Protein AF-A0A2D6XBJ0-F1 (afdb_monomer)

Secondary structure (DSSP, 8-state):
--EEEEE-TTT--EEEEE--STTTTS--B-TTT-PBPEE---------------EEETTTTEEE-HHHHHHHHHHTTPPPTT-S-GGG-PPPP-----SSTT--

Radius of gyration: 28.05 Å; Cα contacts (8 Å, |Δi|>4): 100; chains: 1; bounding box: 62×60×59 Å

Solvent-accessible surface area (backbone atoms only — 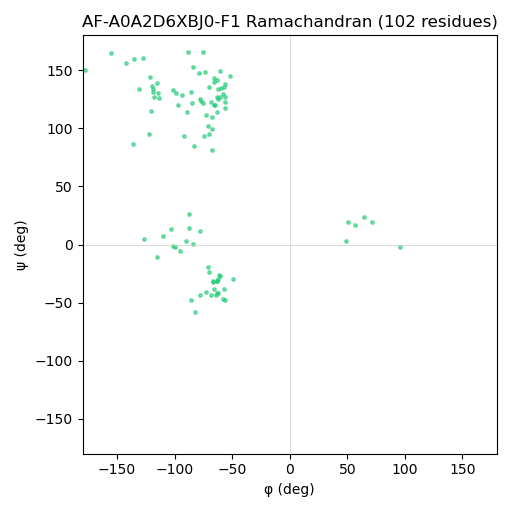not comparable to full-atom values): 7024 Å² total; per-residue (Å²): 123,56,60,40,35,34,35,28,86,87,79,68,47,76,49,78,45,77,42,55,82,88,52,68,81,57,88,48,60,37,90,89,75,65,43,76,35,45,77,71,59,57,81,77,86,74,79,73,78,73,82,77,67,67,41,75,39,82,94,75,75,44,76,40,30,67,68,55,50,51,54,51,35,50,75,72,68,52,74,62,90,87,72,64,60,74,90,76,58,75,76,78,82,80,79,75,85,85,70,78,87,85,76,130

Mean predicted aligned error: 16.83 Å

pLDDT: mean 78.91, std 12.62, range [49.91, 94.88]

Nearest PDB structures (foldseek):
  4af1-assembly1_A  TM=8.146E-01  e=9.939E-01  Halobacterium salinarum R1
  8r6p-assembly1_J  TM=4.063E-01  e=2.351E+00  Mycolicibacterium smegmatis MC2 155
  8slg-assembly1_B  TM=3.918E-01  e=6.291E+00  Mycolicibacterium thermoresistibile A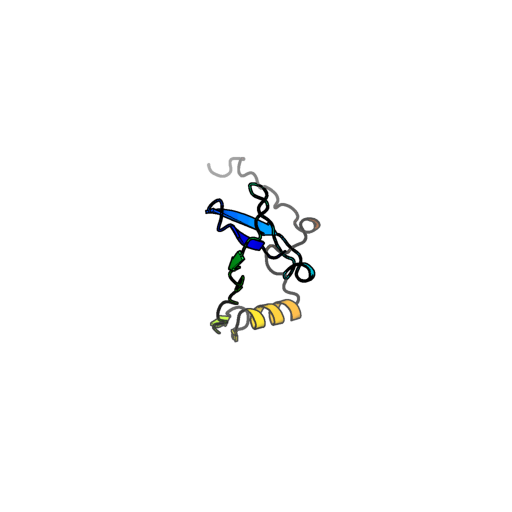TCC 19527

Foldseek 3Di:
DFKWWWADPPVRDIDIDDDDPVCPPPWDADPPPRDTTDTDDGPPPPPPPPDFDWDQDPVVRDTDTPVVVVVVCVVVVNDDPPPDDPVPDDDPPPPDPPDDPPDD

Structure (mmCIF, N/CA/C/O backbone):
data_AF-A0A2D6XBJ0-F1
#
_entry.id   AF-A0A2D6XBJ0-F1
#
loop_
_atom_site.group_PDB
_atom_site.id
_atom_site.type_symbol
_atom_site.label_atom_id
_atom_site.label_alt_id
_atom_site.label_comp_id
_atom_site.label_asym_id
_atom_site.label_entity_id
_atom_site.label_seq_id
_atom_site.pdbx_PDB_ins_code
_atom_site.Cartn_x
_atom_site.Cartn_y
_atom_site.Cartn_z
_atom_site.occupancy
_atom_site.B_iso_or_equiv
_atom_site.auth_seq_id
_atom_site.auth_comp_id
_atom_site.auth_asym_id
_atom_site.auth_atom_id
_atom_site.pdbx_PDB_model_num
ATOM 1 N N . MET A 1 1 ? -1.119 -4.568 -9.592 1.00 69.75 1 MET A N 1
ATOM 2 C CA . MET A 1 1 ? -0.103 -5.438 -10.227 1.00 69.75 1 MET A CA 1
ATOM 3 C C . MET A 1 1 ? 1.262 -4.799 -10.013 1.00 69.75 1 MET A C 1
ATOM 5 O O . MET A 1 1 ? 1.315 -3.575 -10.059 1.00 69.75 1 MET A O 1
ATOM 9 N N . PRO A 1 2 ? 2.318 -5.569 -9.707 1.00 80.31 2 PRO A N 1
ATOM 10 C CA . PRO A 1 2 ? 3.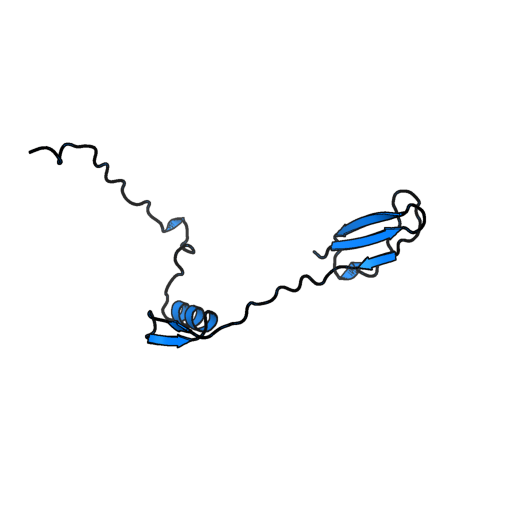651 -5.017 -9.475 1.00 80.31 2 PRO A CA 1
ATOM 11 C C . PRO A 1 2 ? 4.245 -4.395 -10.746 1.00 80.31 2 PRO A C 1
ATOM 13 O O . PRO A 1 2 ? 4.064 -4.909 -11.852 1.00 80.31 2 PRO A O 1
ATOM 16 N N . VAL A 1 3 ? 4.967 -3.291 -10.560 1.00 84.81 3 VAL A N 1
ATOM 17 C CA . VAL A 1 3 ? 5.719 -2.595 -11.611 1.00 84.81 3 VAL A CA 1
ATOM 18 C C . VAL A 1 3 ? 7.193 -2.970 -11.483 1.00 84.81 3 VAL A C 1
ATOM 20 O O . VAL A 1 3 ? 7.751 -2.961 -10.384 1.00 84.81 3 VAL A O 1
ATOM 23 N N . TYR A 1 4 ? 7.815 -3.317 -12.605 1.00 85.19 4 TYR A N 1
ATOM 24 C CA . TYR A 1 4 ? 9.217 -3.706 -12.695 1.00 85.19 4 TYR A CA 1
ATOM 25 C C . TYR A 1 4 ? 9.977 -2.744 -13.606 1.00 85.19 4 TYR A C 1
ATOM 27 O O . TYR A 1 4 ? 9.556 -2.502 -14.736 1.00 85.19 4 TYR A O 1
ATOM 35 N N . GLU A 1 5 ? 11.127 -2.261 -13.134 1.00 88.69 5 GLU A N 1
ATOM 36 C CA . GLU A 1 5 ? 12.045 -1.433 -13.917 1.00 88.69 5 GLU A CA 1
ATOM 37 C C . GLU A 1 5 ? 13.123 -2.303 -14.584 1.00 88.69 5 GLU A C 1
ATOM 39 O O . GLU A 1 5 ? 13.814 -3.104 -13.933 1.00 88.69 5 GLU A O 1
ATOM 44 N N . PHE A 1 6 ? 13.301 -2.127 -15.891 1.00 89.81 6 PHE A N 1
ATOM 45 C CA . PHE A 1 6 ? 14.331 -2.785 -16.679 1.00 89.81 6 PHE A CA 1
ATOM 46 C C . PHE A 1 6 ? 15.267 -1.769 -17.323 1.00 89.81 6 PHE A C 1
ATOM 48 O O . PHE A 1 6 ? 14.843 -0.784 -17.914 1.00 89.81 6 PHE A O 1
ATOM 55 N N . TYR A 1 7 ? 16.563 -2.064 -17.267 1.00 89.19 7 TYR A N 1
ATOM 56 C CA . TYR A 1 7 ? 17.608 -1.236 -17.852 1.00 89.19 7 TYR A CA 1
ATOM 57 C C . TYR A 1 7 ? 18.313 -1.964 -18.996 1.00 89.19 7 TYR A C 1
ATOM 59 O O . TYR A 1 7 ? 18.764 -3.109 -18.845 1.00 89.19 7 TYR A O 1
ATOM 67 N N . CYS A 1 8 ? 18.441 -1.287 -20.135 1.00 90.69 8 CYS A N 1
ATOM 68 C CA . CYS A 1 8 ? 19.181 -1.779 -21.287 1.00 90.69 8 CYS A CA 1
ATOM 69 C C . CYS A 1 8 ? 20.603 -1.206 -21.322 1.00 90.69 8 CYS A C 1
ATOM 71 O O . CYS A 1 8 ? 20.801 -0.005 -21.475 1.00 90.69 8 CYS A O 1
ATOM 73 N N . LYS A 1 9 ? 21.618 -2.078 -21.288 1.00 87.62 9 LYS A N 1
ATOM 74 C CA . LYS A 1 9 ? 23.036 -1.668 -21.342 1.00 87.62 9 LYS A CA 1
ATOM 75 C C . LYS A 1 9 ? 23.500 -1.144 -22.707 1.00 87.62 9 LYS A C 1
ATOM 77 O O . LYS A 1 9 ? 24.553 -0.525 -22.775 1.00 87.62 9 LYS A O 1
ATOM 82 N N . LYS A 1 10 ? 22.781 -1.447 -23.797 1.00 89.00 10 LYS A N 1
ATOM 83 C CA . LYS A 1 10 ? 23.193 -1.039 -25.154 1.00 89.00 10 LYS A CA 1
ATOM 84 C C . LYS A 1 10 ? 22.719 0.367 -25.510 1.00 89.00 10 LYS A C 1
ATOM 86 O O . LYS A 1 10 ? 23.505 1.150 -26.021 1.00 89.00 10 LYS A O 1
ATOM 91 N N . CYS A 1 11 ? 21.447 0.670 -25.256 1.00 90.12 11 CYS A N 1
ATOM 92 C CA . CYS A 1 11 ? 20.851 1.971 -25.573 1.00 90.12 11 CYS A CA 1
ATOM 93 C C . CYS A 1 11 ? 20.713 2.891 -24.352 1.00 90.12 11 CYS A C 1
ATOM 95 O O . CYS A 1 11 ? 20.246 4.013 -24.499 1.00 90.12 11 CYS A O 1
ATOM 97 N N . ASN A 1 12 ? 21.101 2.434 -23.155 1.00 85.00 12 ASN A N 1
ATOM 98 C CA . ASN A 1 12 ? 20.922 3.149 -21.887 1.00 85.00 12 ASN A CA 1
ATOM 99 C C . ASN A 1 12 ? 19.465 3.529 -21.564 1.00 85.00 12 ASN A C 1
ATOM 101 O O . ASN A 1 12 ? 19.236 4.347 -20.676 1.00 85.00 12 ASN A O 1
ATOM 105 N N . ALA A 1 13 ? 18.490 2.914 -22.238 1.00 85.25 13 ALA A N 1
ATOM 106 C CA . ALA A 1 13 ? 17.077 3.123 -21.967 1.00 85.25 13 ALA A CA 1
ATOM 107 C C . ALA A 1 13 ? 16.646 2.435 -20.664 1.00 85.25 13 ALA A C 1
ATOM 109 O O . ALA A 1 13 ? 17.174 1.379 -20.283 1.00 85.25 13 ALA A O 1
ATOM 110 N N . ILE A 1 14 ? 15.665 3.048 -20.009 1.00 88.25 14 ILE A N 1
ATOM 111 C CA . ILE A 1 14 ? 14.966 2.525 -18.839 1.00 88.25 14 ILE A CA 1
ATOM 112 C C . ILE A 1 14 ? 13.504 2.365 -19.240 1.00 88.25 14 ILE A C 1
ATOM 114 O O . ILE A 1 14 ? 12.907 3.318 -19.730 1.00 88.25 14 ILE A O 1
ATOM 118 N N . ASP A 1 15 ? 12.961 1.170 -19.028 1.00 88.75 15 ASP A N 1
ATOM 119 C CA . ASP A 1 15 ? 11.554 0.854 -19.264 1.00 88.75 15 ASP A CA 1
ATOM 120 C C . ASP A 1 15 ? 10.896 0.356 -17.983 1.00 88.75 15 ASP A C 1
ATOM 122 O O . ASP A 1 15 ? 11.487 -0.407 -17.211 1.00 88.75 15 ASP A O 1
ATOM 126 N N . GLU A 1 16 ? 9.631 0.725 -17.812 1.00 88.31 16 GLU A N 1
ATOM 127 C CA . GLU A 1 16 ? 8.782 0.282 -16.713 1.00 88.31 16 GLU A CA 1
ATOM 128 C C . GLU A 1 16 ? 7.646 -0.583 -17.252 1.00 88.31 16 GLU A C 1
ATOM 130 O O . GLU A 1 16 ? 6.907 -0.183 -18.152 1.00 88.31 16 GLU A O 1
ATOM 135 N N . ILE A 1 17 ? 7.498 -1.793 -16.708 1.00 87.62 17 ILE A N 1
ATOM 136 C CA . ILE A 1 17 ? 6.461 -2.733 -17.142 1.00 87.62 17 ILE A CA 1
ATOM 137 C C . ILE A 1 17 ? 5.711 -3.279 -15.945 1.00 87.62 17 ILE A C 1
ATOM 139 O O . ILE A 1 17 ? 6.293 -3.743 -14.965 1.00 87.62 17 ILE A O 1
ATOM 143 N N . THR A 1 18 ? 4.390 -3.289 -16.074 1.00 87.31 18 THR A N 1
ATOM 144 C CA . THR A 1 18 ? 3.506 -3.958 -15.128 1.00 87.31 18 THR A CA 1
ATOM 145 C C . THR A 1 18 ? 3.401 -5.433 -15.508 1.00 87.31 18 THR A C 1
ATOM 147 O O . THR A 1 18 ? 2.998 -5.746 -16.625 1.00 87.31 18 THR A O 1
ATOM 150 N N . ARG A 1 19 ? 3.763 -6.344 -14.599 1.00 86.50 19 ARG A N 1
ATOM 151 C CA . ARG A 1 19 ? 3.652 -7.799 -14.817 1.00 86.50 19 ARG A CA 1
ATOM 152 C C . ARG A 1 19 ? 2.887 -8.465 -13.685 1.00 86.50 19 ARG A C 1
ATOM 154 O O . ARG A 1 19 ? 2.755 -7.902 -12.599 1.00 86.50 19 ARG A O 1
ATOM 161 N N . THR A 1 20 ? 2.375 -9.665 -13.927 1.00 86.81 20 THR A N 1
ATOM 162 C CA . THR A 1 20 ? 1.878 -10.522 -12.843 1.00 86.81 20 THR A CA 1
ATOM 163 C C . THR A 1 20 ? 3.053 -11.138 -12.073 1.00 86.81 20 THR A C 1
ATOM 165 O O . THR A 1 20 ? 4.202 -11.107 -12.523 1.00 86.81 20 THR A O 1
ATOM 168 N N . MET A 1 21 ? 2.780 -11.703 -10.893 1.00 81.12 21 MET A N 1
ATOM 169 C CA . MET A 1 21 ? 3.811 -12.393 -10.106 1.00 81.12 21 MET A CA 1
ATOM 170 C C . MET A 1 21 ? 4.373 -13.620 -10.838 1.00 81.12 21 MET A C 1
ATOM 172 O O . MET A 1 21 ? 5.564 -13.898 -10.715 1.00 81.12 21 MET A O 1
ATOM 176 N N . ASP A 1 22 ? 3.562 -14.297 -11.651 1.00 87.00 22 ASP A N 1
ATOM 177 C CA . ASP A 1 22 ? 3.981 -15.468 -12.432 1.00 87.00 22 ASP A CA 1
ATOM 178 C C . ASP A 1 22 ? 5.007 -15.095 -13.519 1.00 87.00 22 ASP A C 1
ATOM 180 O O . ASP A 1 22 ? 5.940 -15.843 -13.804 1.00 87.00 22 ASP A O 1
ATOM 184 N N . GLU A 1 23 ? 4.905 -13.884 -14.072 1.00 84.88 23 GLU A N 1
ATOM 185 C CA . GLU A 1 23 ? 5.777 -13.369 -15.136 1.00 84.88 23 GLU A CA 1
ATOM 186 C C . GLU A 1 23 ? 7.018 -12.625 -14.606 1.00 84.88 23 GLU A C 1
ATOM 188 O O . GLU A 1 23 ? 7.818 -12.080 -15.382 1.00 84.88 23 GLU A O 1
ATOM 193 N N . CYS A 1 24 ? 7.212 -12.584 -13.283 1.00 82.31 24 CYS A N 1
ATOM 194 C CA . CYS A 1 24 ? 8.266 -11.783 -12.6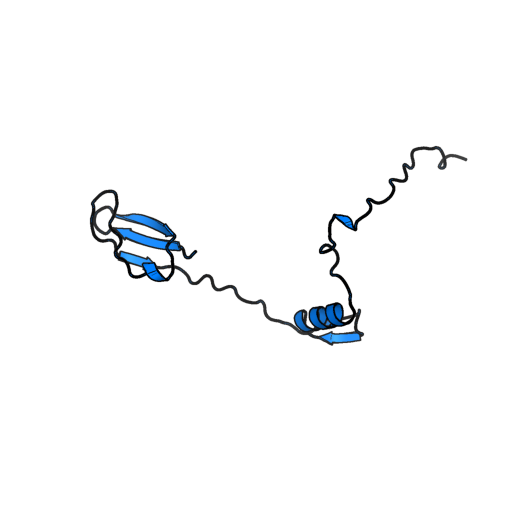56 1.00 82.31 24 CYS A CA 1
ATOM 195 C C . CYS A 1 24 ? 9.686 -12.193 -13.089 1.00 82.31 24 CYS A C 1
ATOM 197 O O . CYS A 1 24 ? 10.603 -11.365 -13.082 1.00 82.31 24 CYS A O 1
ATOM 199 N N . ASN A 1 25 ? 9.860 -13.458 -13.486 1.00 83.44 25 ASN A N 1
ATOM 200 C CA . ASN A 1 25 ? 11.135 -14.045 -13.897 1.00 83.44 25 ASN A CA 1
ATOM 201 C C . ASN A 1 25 ? 11.310 -14.117 -15.420 1.00 83.44 25 ASN A C 1
ATOM 203 O O . ASN A 1 25 ? 12.366 -14.541 -15.892 1.00 83.44 25 ASN A O 1
ATOM 207 N N . HIS A 1 26 ? 10.310 -13.702 -16.204 1.00 89.06 26 HIS A N 1
ATOM 208 C CA . HIS A 1 26 ? 10.432 -13.708 -17.658 1.00 89.06 26 HIS A CA 1
ATOM 209 C C . HIS A 1 26 ? 11.504 -12.706 -18.117 1.00 89.06 26 HIS A C 1
ATOM 211 O O . HIS A 1 26 ? 11.590 -11.596 -17.579 1.00 89.06 26 HIS A O 1
ATOM 217 N N . PRO A 1 27 ? 12.326 -13.047 -19.124 1.00 87.69 27 PRO A N 1
ATOM 218 C CA . PRO A 1 27 ? 13.276 -12.097 -19.683 1.00 87.69 27 PRO A CA 1
ATOM 219 C C . PRO A 1 27 ? 12.543 -10.879 -20.263 1.00 87.69 27 PRO A C 1
ATOM 221 O O . PRO A 1 27 ? 11.406 -10.968 -20.728 1.00 87.69 27 PRO A O 1
ATOM 224 N N . TYR A 1 28 ? 13.194 -9.721 -20.217 1.00 89.62 28 TYR A N 1
ATOM 225 C CA . TYR A 1 28 ? 12.744 -8.526 -20.923 1.00 89.62 28 TYR A CA 1
ATOM 226 C C . TYR A 1 28 ? 13.770 -8.144 -21.984 1.00 89.62 28 TYR A C 1
ATOM 228 O O . TYR A 1 28 ? 14.980 -8.223 -21.744 1.00 89.62 28 TYR A O 1
ATOM 236 N N . TYR A 1 29 ? 13.276 -7.743 -23.149 1.00 91.56 29 TYR A N 1
ATOM 237 C CA . TYR A 1 29 ? 14.080 -7.314 -24.281 1.00 91.56 29 TYR A CA 1
ATOM 238 C C . TYR A 1 29 ? 13.727 -5.872 -24.605 1.00 91.56 29 TYR A C 1
ATOM 240 O O . TYR A 1 29 ? 12.553 -5.524 -24.661 1.00 91.56 29 TYR A O 1
ATOM 248 N N . CYS A 1 30 ? 14.748 -5.048 -24.818 1.00 88.75 30 CYS A N 1
ATOM 249 C CA . CYS A 1 30 ? 14.559 -3.646 -25.157 1.00 88.75 30 CYS A CA 1
ATOM 250 C C . CYS A 1 30 ? 13.808 -3.508 -26.497 1.00 88.75 30 CYS A C 1
ATOM 252 O O . CYS A 1 30 ? 14.208 -4.175 -27.457 1.00 88.75 30 CYS A O 1
ATOM 254 N N . PRO A 1 31 ? 12.787 -2.641 -26.603 1.00 88.31 31 PRO A N 1
ATOM 255 C CA . PRO A 1 31 ? 12.065 -2.415 -27.854 1.00 88.31 31 PRO A CA 1
ATOM 256 C C . PRO A 1 31 ? 12.943 -1.755 -28.925 1.00 88.31 31 PRO A C 1
ATOM 258 O O . PRO A 1 31 ? 12.793 -2.062 -30.100 1.00 88.31 31 PRO A O 1
ATOM 261 N N . GLU A 1 32 ? 13.908 -0.923 -28.521 1.00 87.75 32 GLU A N 1
ATOM 262 C CA . GLU A 1 32 ? 14.767 -0.163 -29.441 1.00 87.75 32 GLU A CA 1
ATOM 263 C C . GLU A 1 32 ? 15.881 -1.009 -30.069 1.00 87.75 32 GLU A C 1
ATOM 265 O O . GLU A 1 32 ? 16.187 -0.896 -31.252 1.00 87.75 32 GLU A O 1
ATOM 270 N N . CYS A 1 33 ? 16.545 -1.849 -29.270 1.00 89.25 33 CYS A N 1
ATOM 271 C CA . CYS A 1 33 ? 17.763 -2.539 -29.709 1.00 89.25 33 CYS A CA 1
ATOM 272 C C . CYS A 1 33 ? 17.719 -4.062 -29.538 1.00 89.25 33 CYS A C 1
ATOM 274 O O . CYS A 1 33 ? 18.751 -4.722 -29.696 1.00 89.25 33 CYS A O 1
ATOM 276 N N . HIS A 1 34 ? 16.572 -4.609 -29.119 1.00 89.19 34 HIS A N 1
ATOM 277 C CA . HIS A 1 34 ? 16.320 -6.037 -28.873 1.00 89.19 34 HIS A CA 1
ATOM 278 C C . HIS A 1 34 ? 17.354 -6.743 -27.983 1.00 89.19 34 HIS A C 1
ATOM 280 O O . HIS A 1 34 ? 17.469 -7.969 -27.965 1.00 89.19 34 HIS A O 1
ATOM 286 N N . ALA A 1 35 ? 18.124 -5.979 -27.209 1.00 88.56 35 ALA A N 1
ATOM 287 C CA . ALA A 1 35 ? 19.086 -6.535 -26.277 1.00 88.56 35 ALA A CA 1
ATOM 288 C C . ALA A 1 35 ? 18.364 -7.006 -25.017 1.00 88.56 35 ALA A C 1
ATOM 290 O O . ALA A 1 35 ? 17.374 -6.410 -24.593 1.00 88.56 35 ALA A O 1
ATOM 291 N N . LYS A 1 36 ? 18.891 -8.064 -24.396 1.00 88.44 36 LYS A N 1
ATOM 292 C CA . LYS A 1 36 ? 18.399 -8.544 -23.106 1.00 88.44 36 LYS A CA 1
ATOM 293 C C . LYS A 1 36 ? 18.651 -7.479 -22.035 1.00 88.44 36 LYS A C 1
ATOM 295 O O . LYS A 1 36 ? 19.802 -7.116 -21.782 1.00 88.44 36 LYS A O 1
ATOM 300 N N . CYS A 1 37 ? 17.582 -7.004 -21.410 1.00 89.69 37 CYS A N 1
ATOM 301 C CA . CYS A 1 37 ? 17.640 -6.016 -20.341 1.00 89.69 37 CYS A CA 1
ATOM 302 C C . CYS A 1 37 ? 17.899 -6.677 -18.988 1.00 89.69 37 CYS A C 1
ATOM 304 O O . CYS A 1 37 ? 17.534 -7.830 -18.744 1.00 89.69 37 CYS A O 1
ATOM 306 N N . THR A 1 38 ? 18.507 -5.919 -18.080 1.00 86.00 38 THR A N 1
ATOM 307 C CA . THR A 1 38 ? 18.683 -6.314 -16.680 1.00 86.00 38 THR A CA 1
ATOM 308 C C . THR A 1 38 ? 17.606 -5.661 -15.826 1.00 86.00 38 THR A C 1
ATOM 310 O O . THR A 1 38 ? 17.408 -4.451 -15.921 1.00 86.00 38 THR A O 1
ATOM 313 N N . ARG A 1 39 ? 16.923 -6.445 -14.986 1.00 83.88 39 ARG A N 1
ATOM 314 C CA . ARG A 1 39 ? 15.963 -5.924 -14.002 1.00 83.88 39 ARG A CA 1
ATOM 315 C C . ARG A 1 39 ? 16.728 -5.091 -12.976 1.00 83.88 39 ARG A C 1
ATOM 317 O O . ARG A 1 39 ? 17.646 -5.622 -12.353 1.00 83.88 39 ARG A O 1
ATOM 324 N N . LYS A 1 40 ? 16.396 -3.806 -12.850 1.00 76.44 40 LYS A N 1
ATOM 325 C CA . LYS A 1 40 ? 17.165 -2.864 -12.030 1.00 76.44 40 LYS A CA 1
ATOM 326 C C . LYS A 1 40 ? 16.764 -2.980 -10.565 1.00 76.44 40 LYS A C 1
ATOM 328 O O . LYS A 1 40 ? 17.604 -3.326 -9.745 1.00 76.44 40 LYS A O 1
ATOM 333 N N . T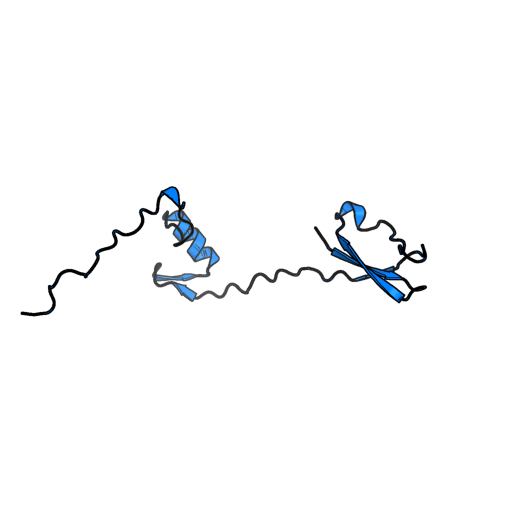YR A 1 41 ? 15.488 -2.776 -10.253 1.00 67.38 41 TYR A N 1
ATOM 334 C CA . TYR A 1 41 ? 14.916 -2.944 -8.919 1.00 67.38 41 TYR A CA 1
ATOM 335 C C . TYR A 1 41 ? 13.408 -2.673 -8.999 1.00 67.38 41 TYR A C 1
ATOM 337 O O . TYR A 1 41 ? 12.969 -1.878 -9.820 1.00 67.38 41 TYR A O 1
ATOM 345 N N . SER A 1 42 ? 12.610 -3.313 -8.152 1.00 58.59 42 SER A N 1
ATOM 346 C CA . SER A 1 42 ? 11.246 -2.870 -7.848 1.00 58.59 42 SER A CA 1
ATOM 347 C C . SER A 1 42 ? 11.231 -2.623 -6.342 1.00 58.59 42 SER A C 1
ATOM 349 O O . SER A 1 42 ? 11.461 -3.592 -5.607 1.00 58.59 42 SER A O 1
ATOM 351 N N . PRO A 1 43 ? 11.041 -1.386 -5.848 1.00 58.06 43 PRO A N 1
ATOM 352 C CA . PRO A 1 43 ? 10.946 -1.182 -4.413 1.00 58.06 43 PRO A CA 1
ATOM 353 C C . PRO A 1 43 ? 9.764 -2.005 -3.891 1.00 58.06 43 PRO A C 1
ATOM 355 O O . PRO A 1 43 ? 8.701 -1.999 -4.523 1.00 58.06 43 PRO A O 1
ATOM 358 N N . PRO A 1 44 ? 9.910 -2.742 -2.775 1.00 60.56 44 PRO A N 1
ATOM 359 C CA . PRO A 1 44 ? 8.737 -3.295 -2.125 1.00 60.56 44 PRO A CA 1
ATOM 360 C C . PRO A 1 44 ? 7.805 -2.121 -1.821 1.00 60.56 44 PRO A C 1
ATOM 362 O O . PRO A 1 44 ? 8.225 -1.131 -1.218 1.00 60.56 44 PRO A O 1
ATOM 365 N N . GLN A 1 45 ? 6.546 -2.205 -2.257 1.00 58.56 45 GLN A N 1
ATOM 366 C CA . GLN A 1 45 ? 5.505 -1.343 -1.708 1.00 58.56 45 GLN A CA 1
ATOM 367 C C . GLN A 1 45 ? 5.305 -1.766 -0.254 1.00 58.56 45 GLN A C 1
ATOM 369 O O . GLN A 1 45 ? 4.440 -2.575 0.074 1.00 58.56 45 GLN A O 1
ATOM 374 N N . THR A 1 46 ? 6.179 -1.281 0.620 1.00 59.09 46 THR A N 1
ATOM 375 C CA . THR A 1 46 ? 6.071 -1.495 2.054 1.00 59.09 46 THR A CA 1
ATOM 376 C C . THR A 1 46 ? 4.941 -0.595 2.526 1.00 59.09 46 THR A C 1
ATOM 378 O O . THR A 1 46 ? 5.143 0.589 2.782 1.00 59.09 46 THR A O 1
ATOM 381 N N . ILE A 1 47 ? 3.723 -1.132 2.583 1.00 62.69 47 ILE A N 1
ATOM 382 C CA . ILE A 1 47 ? 2.635 -0.488 3.315 1.00 62.69 47 ILE A CA 1
ATOM 383 C C . ILE A 1 47 ? 3.005 -0.639 4.787 1.00 62.69 47 ILE A C 1
ATOM 385 O O . ILE A 1 47 ? 2.789 -1.691 5.390 1.00 62.69 47 ILE A O 1
ATOM 389 N N . THR A 1 48 ? 3.638 0.381 5.358 1.00 64.81 48 THR A N 1
ATOM 390 C CA . THR A 1 48 ? 3.851 0.436 6.798 1.00 64.81 48 THR A CA 1
ATOM 391 C C . THR A 1 48 ? 2.482 0.609 7.442 1.00 64.81 48 THR A C 1
ATOM 393 O O . THR A 1 48 ? 1.829 1.641 7.297 1.00 64.81 48 THR A O 1
ATOM 396 N N . GLN A 1 49 ? 1.999 -0.429 8.126 1.00 61.38 49 GLN A N 1
ATOM 397 C CA . GLN A 1 49 ? 0.907 -0.232 9.068 1.00 61.38 49 GLN A CA 1
ATOM 398 C C . GLN A 1 49 ? 1.456 0.694 10.151 1.00 61.38 49 GLN A C 1
ATOM 400 O O . GLN A 1 49 ? 2.426 0.345 10.823 1.00 61.38 49 GLN A O 1
ATOM 405 N N . GLY A 1 50 ? 0.905 1.907 10.235 1.00 69.94 50 GLY A N 1
ATOM 406 C CA . GLY A 1 50 ? 1.276 2.866 11.270 1.00 69.94 50 GLY A CA 1
ATOM 407 C C . GLY A 1 50 ? 1.184 2.221 12.652 1.00 69.94 50 GLY A C 1
ATOM 408 O O . GLY A 1 50 ? 0.339 1.352 12.888 1.00 69.94 50 GLY A O 1
ATOM 409 N N . GLU A 1 51 ? 2.084 2.617 13.548 1.00 78.69 51 GLU A N 1
ATOM 410 C CA . GLU A 1 51 ? 2.134 2.084 14.905 1.00 78.69 51 GLU A CA 1
ATOM 411 C C . GLU A 1 51 ? 0.793 2.311 15.621 1.00 78.69 51 GLU A C 1
ATOM 413 O O . GLU A 1 51 ? 0.241 3.413 15.617 1.00 78.69 51 GLU A O 1
ATOM 418 N N . GLN A 1 52 ? 0.243 1.251 16.217 1.00 82.19 52 GLN A N 1
ATOM 419 C CA . GLN A 1 52 ? -1.027 1.309 16.938 1.00 82.19 52 GLN A CA 1
ATOM 420 C C . GLN A 1 52 ? -0.790 1.812 18.359 1.00 82.19 52 GLN A C 1
ATOM 422 O O . GLN A 1 52 ? -0.637 1.021 19.290 1.00 82.19 52 GLN A O 1
ATOM 427 N N . ILE A 1 53 ? -0.755 3.131 18.523 1.00 87.75 53 ILE A N 1
ATOM 428 C CA . ILE A 1 53 ? -0.529 3.748 19.829 1.00 87.75 53 ILE A CA 1
ATOM 429 C C . ILE A 1 53 ? -1.829 3.681 20.651 1.00 87.75 53 ILE A C 1
ATOM 431 O O . ILE A 1 53 ? -2.867 4.164 20.191 1.00 87.75 53 ILE A O 1
ATOM 435 N N . PRO A 1 54 ? -1.815 3.086 21.858 1.00 91.19 54 PRO A N 1
ATOM 436 C CA . PRO A 1 54 ? -2.980 3.081 22.730 1.00 91.19 54 PRO A CA 1
ATOM 437 C C . PRO A 1 54 ? -3.240 4.483 23.293 1.00 91.19 54 PRO A C 1
ATOM 439 O O . PRO A 1 54 ? -2.329 5.155 23.776 1.00 91.19 54 PRO A O 1
ATOM 442 N N . TYR A 1 55 ? -4.500 4.909 23.280 1.00 90.56 55 TYR A N 1
ATOM 443 C CA . TYR A 1 55 ? -4.948 6.186 23.833 1.00 90.56 55 TYR A CA 1
ATOM 444 C C . TYR A 1 55 ? -6.228 5.998 24.646 1.00 90.56 55 TYR A C 1
ATOM 446 O O . TYR A 1 55 ? -6.947 5.008 24.505 1.00 90.56 55 TYR A O 1
ATOM 454 N N . PHE A 1 56 ? -6.517 6.947 25.535 1.00 94.88 56 PHE A N 1
ATOM 455 C CA . PHE A 1 56 ? -7.779 6.957 26.267 1.00 94.88 56 PHE A CA 1
ATOM 456 C C . PHE A 1 56 ? -8.916 7.362 25.328 1.00 94.88 56 PHE A C 1
ATOM 458 O O . PHE A 1 56 ? -8.970 8.511 24.894 1.00 94.88 56 PHE A O 1
ATOM 465 N N . ASN A 1 57 ? -9.820 6.431 25.012 1.00 91.50 57 ASN A N 1
ATOM 466 C CA . ASN A 1 57 ? -10.960 6.712 24.147 1.00 91.50 57 ASN A CA 1
ATOM 467 C C . ASN A 1 57 ? -12.156 7.214 24.987 1.00 91.50 57 ASN A C 1
ATOM 469 O O . ASN A 1 57 ? -12.715 6.428 25.762 1.00 91.50 57 ASN A O 1
ATOM 473 N N . PRO A 1 58 ? -12.599 8.480 24.828 1.00 91.50 58 PRO A N 1
ATOM 474 C CA . PRO A 1 58 ? -13.683 9.049 25.632 1.00 91.50 58 PRO A CA 1
ATOM 475 C C . PRO A 1 58 ? -15.031 8.341 25.456 1.00 91.50 58 PRO A C 1
ATOM 477 O O . PRO A 1 58 ? -15.815 8.294 26.399 1.00 91.50 58 PRO A O 1
ATOM 480 N N . ALA A 1 59 ? -15.299 7.757 24.283 1.00 86.06 59 ALA A N 1
ATOM 481 C CA . ALA A 1 59 ? -16.566 7.075 24.006 1.00 86.06 59 ALA A CA 1
ATOM 482 C C . ALA A 1 59 ? -16.716 5.760 24.792 1.00 86.06 59 ALA A C 1
ATOM 484 O O . ALA A 1 59 ? -17.830 5.300 25.043 1.00 86.06 59 ALA A O 1
ATOM 485 N N . PHE A 1 60 ? -15.593 5.158 25.193 1.00 88.56 60 PHE A N 1
ATOM 486 C CA . PHE A 1 60 ? -15.556 3.882 25.909 1.00 88.56 60 PHE A CA 1
ATOM 487 C C . PHE A 1 60 ? -15.000 3.988 27.332 1.00 88.56 60 PHE A C 1
ATOM 489 O O . PHE A 1 60 ? -15.088 3.018 28.083 1.00 88.56 60 PHE A O 1
ATOM 496 N N . GLY A 1 61 ? -14.412 5.130 27.704 1.00 92.19 61 GLY A N 1
ATOM 497 C CA . GLY A 1 61 ? -13.863 5.370 29.040 1.00 92.19 61 GLY A CA 1
ATOM 498 C C . GLY A 1 61 ? -12.677 4.471 29.403 1.00 92.19 61 GLY A C 1
ATOM 499 O O . GLY A 1 61 ? -12.431 4.236 30.583 1.00 92.19 61 GLY A O 1
ATOM 500 N N . LYS A 1 62 ? -11.955 3.934 28.412 1.00 93.50 62 LYS A N 1
ATOM 501 C CA . LYS A 1 62 ? -10.809 3.038 28.625 1.00 93.50 62 LYS A CA 1
ATOM 502 C C . LYS A 1 62 ? -9.696 3.292 27.612 1.00 93.50 62 LYS A C 1
ATOM 504 O O . LYS A 1 62 ? -9.937 3.822 26.526 1.00 93.50 62 LYS A O 1
ATOM 509 N N . VAL A 1 63 ? -8.474 2.915 27.983 1.00 94.31 63 VAL A N 1
ATOM 510 C CA . VAL A 1 63 ? -7.299 3.000 27.107 1.00 94.31 63 VAL A CA 1
ATOM 511 C C . VAL A 1 63 ? -7.324 1.842 26.113 1.00 94.31 63 VAL A C 1
ATOM 513 O O . VAL A 1 63 ? -7.441 0.687 26.518 1.00 94.31 63 VAL A O 1
ATOM 516 N N . MET A 1 64 ? -7.245 2.154 24.823 1.00 93.12 64 MET A N 1
ATOM 517 C CA . MET A 1 64 ? -7.341 1.184 23.731 1.00 93.12 64 MET A CA 1
ATOM 518 C C . MET A 1 64 ? -6.642 1.683 22.465 1.00 93.12 64 MET A C 1
ATOM 520 O O . MET A 1 64 ? -6.358 2.872 22.340 1.00 93.12 64 MET A O 1
ATOM 524 N N . THR A 1 65 ? -6.383 0.784 21.514 1.00 92.25 65 THR A N 1
ATOM 525 C CA . THR A 1 65 ? -5.925 1.157 20.163 1.00 92.25 65 THR A CA 1
ATOM 526 C C . THR A 1 65 ? -7.098 1.418 19.216 1.00 92.25 65 THR A C 1
ATOM 528 O O . THR A 1 65 ? -8.226 0.994 19.477 1.00 92.25 65 THR A O 1
ATOM 531 N N . ASP A 1 66 ? -6.838 2.048 18.067 1.00 87.56 66 ASP A N 1
ATOM 532 C CA . ASP A 1 66 ? -7.867 2.292 17.046 1.00 87.56 66 ASP A CA 1
ATOM 533 C C . ASP A 1 66 ? -8.549 1.012 16.553 1.00 87.56 66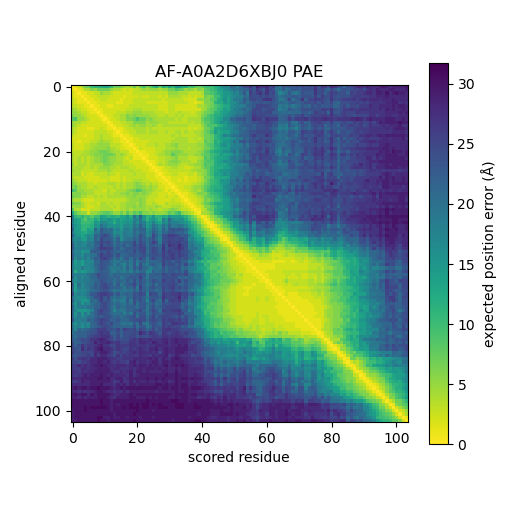 ASP A C 1
ATOM 535 O O . ASP A 1 66 ? -9.765 0.994 16.366 1.00 87.56 66 ASP A O 1
ATOM 539 N N . ASN A 1 67 ? -7.812 -0.091 16.386 1.00 88.31 67 ASN A N 1
ATOM 540 C CA . ASN A 1 67 ? -8.428 -1.355 15.968 1.00 88.31 67 ASN A CA 1
ATOM 541 C C . ASN A 1 67 ? -9.388 -1.901 17.027 1.00 88.31 67 ASN A C 1
ATOM 543 O O . ASN A 1 67 ? -10.439 -2.442 16.686 1.00 88.31 67 ASN A O 1
ATOM 547 N N . GLN A 1 68 ? -9.037 -1.756 18.307 1.00 91.12 68 GLN A N 1
ATOM 548 C CA . GLN A 1 68 ? -9.893 -2.172 19.416 1.00 91.12 68 GLN A CA 1
ATOM 549 C C . GLN A 1 68 ? -11.142 -1.290 19.498 1.00 91.12 68 GLN A C 1
ATOM 551 O O . GLN A 1 68 ? -12.247 -1.819 19.613 1.00 91.12 68 GLN A O 1
ATOM 556 N N . ALA A 1 69 ? -10.979 0.028 19.345 1.00 89.50 69 ALA A N 1
ATOM 557 C CA . ALA A 1 69 ? -12.086 0.978 19.290 1.00 89.50 69 ALA A CA 1
ATOM 558 C C . ALA A 1 69 ? -13.060 0.646 18.152 1.00 89.50 69 ALA A C 1
ATOM 560 O O . ALA A 1 69 ? -14.267 0.570 18.375 1.00 89.50 69 ALA A O 1
ATOM 561 N N . LYS A 1 70 ? -12.540 0.374 16.947 1.00 87.56 70 LYS A N 1
ATOM 562 C CA . LYS A 1 70 ? -13.344 -0.010 15.776 1.00 87.56 70 LYS A CA 1
ATOM 563 C C . LYS A 1 70 ? -14.072 -1.336 15.971 1.00 87.56 70 LYS A C 1
ATOM 565 O O . LYS A 1 70 ? -15.248 -1.445 15.630 1.00 87.56 70 LYS A O 1
ATOM 570 N N . ALA A 1 71 ? -13.400 -2.343 16.526 1.00 88.81 71 ALA A N 1
ATOM 571 C CA . ALA A 1 71 ? -14.014 -3.640 16.796 1.00 88.81 71 ALA A CA 1
ATOM 572 C C . ALA A 1 71 ? -15.159 -3.525 17.817 1.00 88.81 71 ALA A C 1
ATOM 574 O O . ALA A 1 71 ? -16.220 -4.117 17.624 1.00 88.81 71 ALA A O 1
ATOM 575 N N . GLU A 1 72 ? -14.971 -2.730 18.871 1.00 90.50 72 GLU A N 1
ATOM 576 C CA . GLU A 1 72 ? -15.987 -2.522 19.901 1.00 90.50 72 GLU A CA 1
ATOM 577 C C . GLU A 1 72 ? -17.149 -1.652 19.413 1.00 90.50 72 GLU A C 1
ATOM 579 O O . GLU A 1 72 ? -18.305 -1.986 19.670 1.00 90.50 72 GLU A O 1
ATOM 584 N N . ALA A 1 73 ? -16.865 -0.595 18.649 1.00 88.56 73 ALA A N 1
ATOM 585 C CA . ALA A 1 73 ? -17.882 0.210 17.976 1.00 88.56 73 ALA A CA 1
ATOM 586 C C . ALA A 1 73 ? -18.756 -0.672 17.072 1.00 88.56 73 ALA A C 1
ATOM 588 O O . ALA A 1 73 ? -19.981 -0.668 17.191 1.00 88.56 73 ALA A O 1
ATOM 589 N N . LYS A 1 74 ? -18.127 -1.524 16.254 1.00 86.62 74 LYS A N 1
ATOM 590 C CA . LYS A 1 74 ? -18.831 -2.471 15.385 1.00 86.62 74 LYS A CA 1
ATOM 591 C C . LYS A 1 74 ? -19.669 -3.481 16.175 1.00 86.62 74 LYS A C 1
ATOM 593 O O . LYS A 1 74 ? -20.800 -3.752 15.786 1.00 86.62 74 LYS A O 1
ATOM 598 N N . ALA A 1 75 ? -19.155 -4.012 17.288 1.00 88.19 75 ALA A N 1
ATOM 599 C CA . ALA A 1 75 ? -19.901 -4.928 18.158 1.00 88.19 75 ALA A CA 1
ATOM 600 C C . ALA A 1 75 ? -21.135 -4.269 18.800 1.00 88.19 75 ALA A C 1
ATOM 602 O O . ALA A 1 75 ? -22.144 -4.934 19.022 1.00 88.19 75 ALA A O 1
ATOM 603 N N . ARG A 1 76 ? -21.075 -2.958 19.059 1.00 87.88 76 ARG A N 1
ATOM 604 C CA . ARG A 1 76 ? -22.202 -2.151 19.553 1.00 87.88 76 ARG A CA 1
ATOM 605 C C . ARG A 1 76 ? -23.130 -1.649 18.440 1.00 87.88 76 ARG A C 1
ATOM 607 O O . ARG A 1 76 ? -24.094 -0.950 18.736 1.00 87.88 76 ARG A O 1
ATOM 614 N N . GLY A 1 77 ? -22.849 -1.986 17.180 1.00 83.44 77 GLY A N 1
ATOM 615 C CA . GLY A 1 77 ? -23.623 -1.533 16.023 1.00 83.44 77 GLY A CA 1
ATOM 616 C C . GLY A 1 77 ? -23.433 -0.052 15.691 1.00 83.44 77 GLY A C 1
ATOM 617 O O . GLY A 1 77 ? -24.276 0.530 15.017 1.00 83.44 77 GLY A O 1
ATOM 618 N N . TRP A 1 78 ? -22.358 0.576 16.169 1.00 81.50 78 TRP A N 1
ATOM 619 C CA . TRP A 1 78 ? -22.036 1.955 15.820 1.00 81.50 78 TRP A CA 1
ATOM 620 C C . TRP A 1 78 ? -21.480 1.992 14.397 1.00 81.50 78 TRP A C 1
ATOM 622 O O . TRP A 1 78 ? -20.497 1.319 14.081 1.00 81.50 78 TRP A O 1
ATOM 632 N N . ILE A 1 79 ? -22.141 2.760 13.536 1.00 68.69 79 ILE A N 1
ATOM 633 C CA . ILE A 1 79 ? -21.739 2.972 12.147 1.00 68.69 79 ILE A CA 1
ATOM 634 C C . ILE A 1 79 ? -20.720 4.115 12.133 1.00 68.69 79 ILE A C 1
ATOM 636 O O . ILE A 1 79 ? -20.932 5.148 12.769 1.00 68.69 79 ILE A O 1
ATOM 640 N N . GLU A 1 80 ? -19.585 3.920 11.457 1.00 66.75 80 GLU A N 1
ATOM 641 C CA . GLU A 1 80 ? -18.600 4.990 11.271 1.00 66.75 80 GLU A CA 1
ATOM 642 C C . GLU A 1 80 ? -19.236 6.125 10.454 1.00 66.75 80 GLU A C 1
ATOM 644 O O . GLU A 1 80 ? -19.771 5.890 9.368 1.00 66.75 80 GLU A O 1
ATOM 649 N N . VAL A 1 81 ? -19.172 7.354 10.976 1.00 65.31 81 VAL A N 1
ATOM 650 C CA . VAL A 1 81 ? -19.712 8.545 10.307 1.00 65.31 81 VAL A CA 1
ATOM 651 C C . VAL A 1 81 ? -19.080 8.671 8.917 1.00 65.31 81 VAL A C 1
ATOM 653 O O . VAL A 1 81 ? -17.857 8.735 8.798 1.00 65.31 81 VAL A O 1
ATOM 656 N N . GLY A 1 82 ? -19.910 8.702 7.868 1.00 59.72 82 GLY A N 1
ATOM 657 C CA . GLY A 1 82 ? -19.462 8.799 6.472 1.00 59.72 82 GLY A CA 1
ATOM 658 C C . GLY A 1 82 ? -19.345 7.468 5.723 1.00 59.72 82 GLY A C 1
ATOM 659 O O . GLY A 1 82 ? -19.059 7.485 4.529 1.00 59.72 82 GLY A O 1
ATOM 660 N N . ASN A 1 83 ? -19.608 6.335 6.382 1.00 62.44 83 ASN A N 1
ATOM 661 C CA . ASN A 1 83 ? -19.753 5.027 5.729 1.00 62.44 83 ASN A CA 1
ATOM 662 C C . ASN A 1 83 ? -21.228 4.593 5.602 1.00 62.44 83 ASN A C 1
ATOM 664 O O . ASN A 1 83 ? -21.532 3.427 5.338 1.00 62.44 83 ASN A O 1
ATOM 668 N N . ASP A 1 84 ? -22.150 5.533 5.822 1.00 65.25 84 ASP A N 1
ATOM 669 C CA . ASP A 1 84 ? -23.574 5.343 5.586 1.00 65.25 84 ASP A CA 1
ATOM 670 C C . ASP A 1 84 ? -23.822 5.089 4.095 1.00 65.25 84 ASP A C 1
ATOM 672 O O . ASP A 1 84 ? -23.209 5.710 3.220 1.00 65.25 84 ASP A O 1
ATOM 6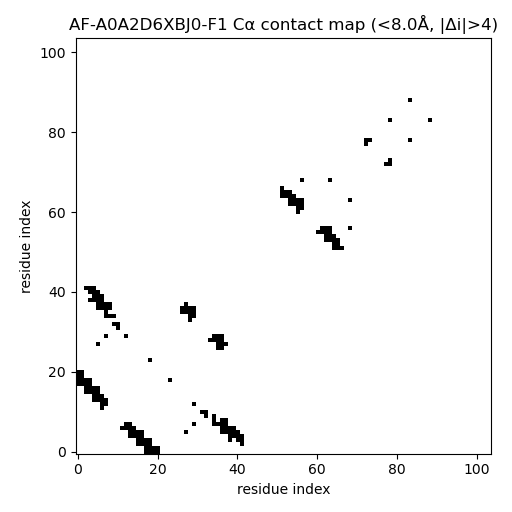76 N N . LYS A 1 85 ? -24.759 4.191 3.779 1.00 62.50 85 LYS A N 1
ATOM 677 C CA . LYS A 1 85 ? -25.252 4.077 2.405 1.00 62.50 85 LYS A CA 1
ATOM 678 C C . LYS A 1 85 ? -25.871 5.425 2.044 1.00 62.50 85 LYS A C 1
ATOM 680 O O . LYS A 1 85 ? -26.745 5.897 2.762 1.00 62.50 85 LYS A O 1
ATOM 685 N N . GLN A 1 86 ? -25.462 6.035 0.933 1.00 59.84 86 GLN A N 1
ATOM 686 C CA . GLN A 1 86 ? -26.036 7.310 0.467 1.00 59.84 86 GLN A CA 1
ATOM 687 C C . GLN A 1 86 ? -27.574 7.295 0.436 1.00 59.84 86 GLN A C 1
ATOM 689 O O . GLN A 1 86 ? -28.209 8.314 0.675 1.00 59.84 86 GLN A O 1
ATOM 694 N N . GLU A 1 87 ? -28.161 6.120 0.215 1.00 63.25 87 GLU A N 1
ATOM 695 C CA . GLU A 1 87 ? -29.602 5.859 0.218 1.00 63.25 87 GLU A CA 1
ATOM 696 C C . GLU A 1 87 ? -30.301 6.151 1.561 1.00 63.25 87 GLU A C 1
ATOM 698 O O . GLU A 1 87 ? -31.491 6.450 1.561 1.00 63.25 87 GLU A O 1
ATOM 703 N N . SER A 1 88 ? -29.600 6.078 2.701 1.00 58.91 88 SER A N 1
ATOM 704 C CA . SER A 1 88 ? -30.169 6.326 4.037 1.00 58.91 88 SER A CA 1
ATOM 705 C C . SER A 1 88 ? -29.969 7.753 4.547 1.00 58.91 88 SER A C 1
ATOM 707 O O . SER A 1 88 ? -30.486 8.098 5.608 1.00 58.91 88 SER A O 1
ATOM 709 N N . ILE A 1 89 ? -29.223 8.588 3.820 1.00 60.38 89 ILE A N 1
ATOM 710 C CA . ILE A 1 89 ? -28.979 9.978 4.203 1.00 60.38 89 ILE A CA 1
ATOM 711 C C . ILE A 1 89 ? -30.058 10.837 3.544 1.00 60.38 89 ILE A C 1
ATOM 713 O O . ILE A 1 89 ? -29.913 11.278 2.404 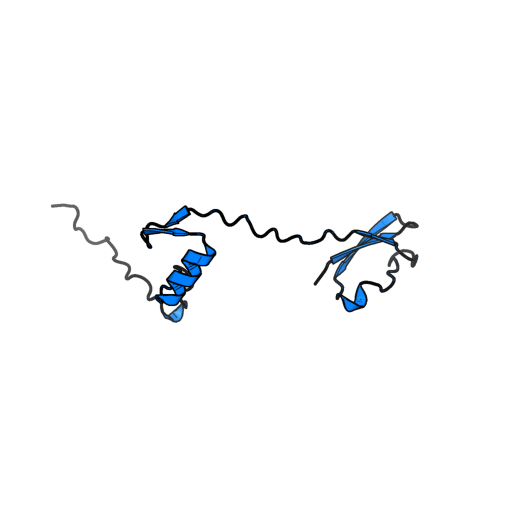1.00 60.38 89 ILE A O 1
ATOM 717 N N . SER A 1 90 ? -31.157 11.095 4.254 1.00 63.00 90 SER A N 1
ATOM 718 C CA . SER A 1 90 ? -32.073 12.158 3.840 1.00 63.00 90 SER A CA 1
ATOM 719 C C . SER A 1 90 ? -31.315 13.491 3.893 1.00 63.00 90 SER A C 1
ATOM 721 O O . SER A 1 90 ? -30.751 13.804 4.950 1.00 63.00 90 SER A O 1
ATOM 723 N N . PRO A 1 91 ? -31.267 14.282 2.804 1.00 70.50 91 PRO A N 1
ATOM 724 C CA . PRO A 1 91 ? -30.642 15.594 2.852 1.00 70.50 91 PRO A CA 1
ATOM 725 C C . PRO A 1 91 ? -31.308 16.424 3.957 1.00 70.50 91 PRO A C 1
ATOM 727 O O . PRO A 1 91 ? -32.533 16.360 4.099 1.00 70.50 91 PRO A O 1
ATOM 730 N N . PRO A 1 92 ? -30.535 17.180 4.756 1.00 68.38 92 PRO A N 1
ATOM 731 C CA . PRO A 1 92 ? -31.122 18.039 5.771 1.00 68.38 92 PRO A CA 1
ATOM 732 C C . PRO A 1 92 ? -32.095 19.008 5.098 1.00 68.38 92 PRO A C 1
ATOM 734 O O . PRO A 1 92 ? -31.778 19.587 4.053 1.00 68.38 92 PRO A O 1
ATOM 737 N N . GLU A 1 93 ? -33.277 19.183 5.691 1.00 74.06 93 GLU A N 1
ATOM 738 C CA . GLU A 1 93 ? -34.213 20.209 5.246 1.00 74.06 93 GLU A CA 1
ATOM 739 C C . GLU A 1 93 ? -33.503 21.562 5.291 1.00 74.06 93 GLU A C 1
ATOM 741 O O . GLU A 1 93 ? -33.062 22.031 6.346 1.00 74.06 93 GLU A O 1
ATOM 746 N N . LYS A 1 94 ? -33.361 22.190 4.121 1.00 68.50 94 LYS A N 1
ATOM 747 C CA . LYS A 1 94 ? -32.866 23.558 4.034 1.00 68.50 94 LYS A CA 1
ATOM 748 C C . LYS A 1 94 ? -33.919 24.464 4.658 1.00 68.50 94 LYS A C 1
ATOM 750 O O . LYS A 1 94 ? -34.890 24.822 4.001 1.00 68.50 94 LYS A O 1
ATOM 755 N N . LYS A 1 95 ? -33.721 24.857 5.913 1.00 67.31 95 LYS A N 1
ATOM 756 C CA . LYS A 1 95 ? -34.407 26.025 6.464 1.00 67.31 95 LYS A CA 1
ATOM 757 C C . LYS A 1 95 ? -33.790 27.258 5.809 1.00 67.31 95 LYS A C 1
ATOM 759 O O . LYS A 1 95 ? -32.661 27.624 6.128 1.00 67.31 95 LYS A O 1
ATOM 764 N N . SER A 1 96 ? -34.481 27.836 4.830 1.00 66.56 96 SER A N 1
ATOM 765 C CA . SER A 1 96 ? -34.154 29.174 4.341 1.00 66.56 96 SER A CA 1
ATOM 766 C C . SER A 1 96 ? -34.488 30.170 5.446 1.00 66.56 96 SER A C 1
ATOM 768 O O . SER A 1 96 ? -35.627 30.220 5.900 1.00 66.56 96 SER A O 1
ATOM 770 N N . TYR A 1 97 ? -33.508 30.960 5.872 1.00 65.00 97 TYR A N 1
ATOM 771 C CA . TYR A 1 97 ? -33.697 32.043 6.842 1.00 65.00 97 TYR A CA 1
ATOM 772 C C . TYR A 1 97 ? -34.105 33.363 6.156 1.00 65.00 97 TYR A C 1
ATOM 774 O O . TYR A 1 97 ? -33.830 34.438 6.677 1.00 65.00 97 TYR A O 1
ATOM 782 N N . ASP A 1 98 ? -34.735 33.288 4.980 1.00 65.25 98 ASP A N 1
ATOM 783 C CA . ASP A 1 98 ? -35.020 34.448 4.122 1.00 65.25 98 ASP A CA 1
ATOM 784 C C . ASP A 1 98 ? -36.347 35.165 4.432 1.00 65.25 98 ASP A C 1
ATOM 786 O O . ASP A 1 98 ? -36.779 36.011 3.654 1.00 65.25 98 ASP A O 1
ATOM 790 N N . GLU A 1 99 ? -36.990 34.912 5.574 1.00 59.53 99 GLU A N 1
ATOM 791 C CA . GLU A 1 99 ? -38.197 35.657 5.960 1.00 59.53 99 GLU A CA 1
ATOM 792 C C . GLU A 1 99 ? -38.025 36.356 7.320 1.00 59.53 99 GLU A C 1
ATOM 794 O O . GLU A 1 99 ? -38.197 35.770 8.379 1.00 59.53 99 GLU A O 1
ATOM 799 N N . ASN A 1 100 ? -37.640 37.638 7.238 1.00 59.12 100 ASN A N 1
ATOM 800 C CA . ASN A 1 100 ? -37.985 38.795 8.089 1.00 59.12 100 ASN A CA 1
ATOM 801 C C . ASN A 1 100 ? -37.903 38.755 9.633 1.00 59.12 100 ASN A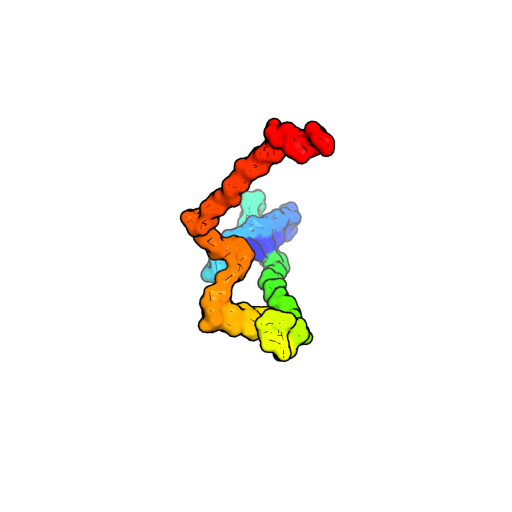 C 1
ATOM 803 O O . ASN A 1 100 ? -38.166 39.787 10.247 1.00 59.12 100 ASN A O 1
ATOM 807 N N . ASP A 1 101 ? -37.460 37.687 10.288 1.00 58.06 101 ASP A N 1
ATOM 808 C CA . ASP A 1 101 ? -37.496 37.598 11.764 1.00 58.06 101 ASP A CA 1
ATOM 809 C C . ASP A 1 101 ? -36.389 38.372 12.524 1.00 58.06 101 ASP A C 1
ATOM 811 O O . ASP A 1 101 ? -36.229 38.206 13.732 1.00 58.06 101 ASP A O 1
ATOM 815 N N . TYR A 1 102 ? -35.629 39.253 11.860 1.00 56.69 102 TYR A N 1
ATOM 816 C CA . TYR A 1 102 ? -34.530 40.012 12.489 1.00 56.69 102 TYR A CA 1
ATOM 817 C C . TYR A 1 102 ? -34.770 41.518 12.670 1.00 56.69 102 TYR A C 1
ATOM 819 O O . TYR A 1 102 ? -33.859 42.219 13.112 1.00 56.69 102 TYR A O 1
ATOM 827 N N . PHE A 1 103 ? -35.972 42.031 12.393 1.00 49.91 103 PHE A N 1
ATOM 828 C CA . PHE A 1 103 ? -36.300 43.436 12.665 1.00 49.91 103 PHE A CA 1
ATOM 829 C C . PHE A 1 103 ? -37.685 43.594 13.305 1.00 49.91 103 PHE A C 1
ATOM 831 O O . PHE A 1 103 ? -38.664 43.868 12.613 1.00 49.91 103 PHE A O 1
ATOM 838 N N . VAL A 1 104 ? -37.736 43.483 14.637 1.00 51.31 104 VAL A N 1
ATOM 839 C CA . VAL A 1 104 ? -38.712 44.179 15.496 1.00 51.31 104 VAL A CA 1
ATOM 840 C C . VAL A 1 104 ? -37.973 44.774 16.685 1.00 51.31 104 VAL A C 1
ATOM 842 O O . VAL A 1 104 ? -37.193 44.027 17.316 1.00 51.31 104 VAL A O 1
#

Sequence (104 aa):
MPVYEFYCKKCNAIDEITRTMDECNHPYYCPECHAKCTRKYSPPQTITQGEQIPYFNPAFGKVMTDNQAKAEAKARGWIEVGNDKQESISPPEKKSYDENDYFV